Protein AF-A0A1B6GMT2-F1 (afdb_monomer_lite)

InterPro domains:
  IPR033031 Scc2/Nipped-B family [PTHR21704] (1-137)

Foldseek 3Di:
DVLVPDDDDPVVLVVLLLVLLVVLQDPDPVVSLVVSLVSNLSSLLPPVVCVVVSLVSNLVSVVPRDPVLVADFDDQDPPRDTHRSSVVSLVSSLVSLQDDDPCQPVDPVDDNVVVNVVSNVVSVVSVVVSVCSNVVD

Organism: NCBI:txid1464854

Radius of gyration: 16.37 Å; chains: 1; bounding box: 41×32×39 Å

Structure (mmCIF, N/CA/C/O backbone):
data_AF-A0A1B6GMT2-F1
#
_entry.id   AF-A0A1B6GMT2-F1
#
loop_
_atom_site.group_PDB
_atom_site.id
_atom_site.type_symbol
_atom_site.label_atom_id
_atom_site.label_alt_id
_atom_site.label_comp_id
_atom_site.label_asym_id
_atom_site.label_entity_id
_atom_site.label_seq_id
_atom_site.pdbx_PDB_ins_code
_atom_site.Cartn_x
_atom_site.Cartn_y
_atom_site.Cartn_z
_atom_site.occupancy
_atom_site.B_iso_or_equiv
_atom_site.auth_seq_id
_atom_site.auth_comp_id
_atom_site.auth_asym_id
_atom_site.auth_atom_id
_atom_site.pdbx_PDB_model_num
ATOM 1 N N . GLU A 1 1 ? 3.423 -10.386 12.296 1.00 62.19 1 GLU A N 1
ATOM 2 C CA . GLU A 1 1 ? 3.015 -10.956 13.597 1.00 62.19 1 GLU A CA 1
ATOM 3 C C . GLU A 1 1 ? 3.287 -10.030 14.787 1.00 62.19 1 GLU A C 1
ATOM 5 O O . GLU A 1 1 ? 2.399 -9.877 15.606 1.00 62.19 1 GLU A O 1
ATOM 10 N N . LEU A 1 2 ? 4.413 -9.304 14.869 1.00 76.69 2 LEU A N 1
ATOM 11 C CA . LEU A 1 2 ? 4.619 -8.325 15.959 1.00 76.69 2 LEU A CA 1
ATOM 12 C C . LEU A 1 2 ? 3.710 -7.079 15.857 1.00 76.69 2 LEU A C 1
ATOM 14 O O . LEU A 1 2 ? 3.082 -6.675 16.830 1.00 76.69 2 LEU A O 1
ATOM 18 N N . LEU A 1 3 ? 3.596 -6.492 14.660 1.00 78.44 3 LEU A N 1
ATOM 19 C CA . LEU A 1 3 ? 2.778 -5.294 14.394 1.00 78.44 3 LEU A CA 1
ATOM 20 C C . LEU A 1 3 ? 1.285 -5.486 14.688 1.00 78.44 3 LEU A C 1
ATOM 22 O O . LEU A 1 3 ? 0.595 -4.525 15.018 1.00 78.44 3 LEU A O 1
ATOM 26 N N . SER A 1 4 ? 0.780 -6.714 14.586 1.00 72.31 4 SER A N 1
ATOM 27 C CA . SER A 1 4 ? -0.596 -7.046 14.960 1.00 72.31 4 SER A CA 1
ATOM 28 C C . SER A 1 4 ? -0.792 -7.079 16.477 1.00 72.31 4 SER A C 1
ATOM 30 O O . SER A 1 4 ? -1.890 -6.796 16.937 1.00 72.31 4 SER A O 1
ATOM 32 N N . ILE A 1 5 ? 0.264 -7.353 17.248 1.00 82.44 5 ILE A N 1
ATOM 33 C CA . ILE A 1 5 ? 0.200 -7.542 18.704 1.00 82.44 5 ILE A CA 1
ATOM 34 C C . ILE A 1 5 ? 0.528 -6.240 19.444 1.00 82.44 5 ILE A C 1
ATOM 36 O O . ILE A 1 5 ? -0.184 -5.864 20.369 1.00 82.44 5 ILE A O 1
ATOM 40 N N . GLN A 1 6 ? 1.567 -5.511 19.023 1.00 85.75 6 GLN A N 1
ATOM 41 C CA . GLN A 1 6 ? 2.081 -4.354 19.761 1.00 85.75 6 GLN A CA 1
ATOM 42 C C . GLN A 1 6 ? 1.920 -3.040 18.995 1.00 85.75 6 GLN A C 1
ATOM 44 O O . GLN A 1 6 ? 2.083 -2.975 17.774 1.00 85.75 6 GLN A O 1
ATOM 49 N N . THR A 1 7 ? 1.561 -1.975 19.711 1.00 88.00 7 THR A N 1
ATOM 50 C CA . THR A 1 7 ? 1.500 -0.615 19.162 1.00 88.00 7 THR A CA 1
ATOM 51 C C . THR A 1 7 ? 2.895 -0.001 19.180 1.00 88.00 7 THR A C 1
ATOM 53 O O . THR A 1 7 ? 3.493 0.178 20.235 1.00 88.00 7 THR A O 1
ATOM 56 N N . LEU A 1 8 ? 3.417 0.286 17.993 1.00 89.88 8 LEU A N 1
ATOM 57 C CA . LEU A 1 8 ? 4.666 1.010 17.777 1.00 89.88 8 LEU A CA 1
ATOM 58 C C . LEU A 1 8 ? 4.478 2.528 17.893 1.00 89.88 8 LEU A C 1
ATOM 60 O O . LEU A 1 8 ? 3.373 3.033 17.697 1.00 89.88 8 LEU A O 1
ATOM 64 N N . THR A 1 9 ? 5.577 3.234 18.160 1.00 93.25 9 THR A N 1
ATOM 65 C CA . THR A 1 9 ? 5.652 4.701 18.128 1.00 93.25 9 THR A CA 1
ATOM 66 C C . THR A 1 9 ? 5.586 5.231 16.696 1.00 93.25 9 THR A C 1
ATOM 68 O O . THR A 1 9 ? 5.997 4.543 15.760 1.00 93.25 9 THR A O 1
ATOM 71 N N . ASP A 1 10 ? 5.138 6.475 16.522 1.00 92.12 10 ASP A N 1
ATOM 72 C CA . ASP A 1 10 ? 5.013 7.123 15.210 1.00 92.12 10 ASP A CA 1
ATOM 73 C C . ASP A 1 10 ? 6.320 7.054 14.405 1.00 92.12 10 ASP A C 1
ATOM 75 O O . ASP A 1 10 ? 6.316 6.644 13.248 1.00 92.12 10 ASP A O 1
ATOM 79 N N . THR A 1 11 ? 7.467 7.346 15.028 1.00 93.56 11 THR A N 1
ATOM 80 C CA . THR A 1 11 ? 8.786 7.253 14.380 1.00 93.56 11 THR A CA 1
ATOM 81 C C . THR A 1 11 ? 9.079 5.842 13.868 1.00 93.56 11 THR A C 1
ATOM 83 O O . THR A 1 11 ? 9.526 5.671 12.734 1.00 93.56 11 THR A O 1
ATOM 86 N N . ALA A 1 12 ? 8.781 4.811 14.664 1.00 92.94 12 ALA A N 1
ATOM 87 C CA . ALA A 1 12 ? 8.962 3.426 14.241 1.00 92.94 12 ALA A CA 1
ATOM 88 C C . ALA A 1 12 ? 8.013 3.058 13.089 1.00 92.94 12 ALA A C 1
ATOM 90 O O . ALA A 1 12 ? 8.434 2.384 12.147 1.00 92.94 12 ALA A O 1
ATOM 91 N N . VAL A 1 13 ? 6.763 3.537 13.117 1.00 93.00 13 VAL A N 1
ATOM 92 C CA . VAL A 1 13 ? 5.799 3.351 12.020 1.00 93.00 13 VAL A CA 1
ATOM 93 C C . VAL A 1 13 ? 6.316 3.989 10.735 1.00 93.00 13 VAL A C 1
ATOM 95 O O . VAL A 1 13 ? 6.287 3.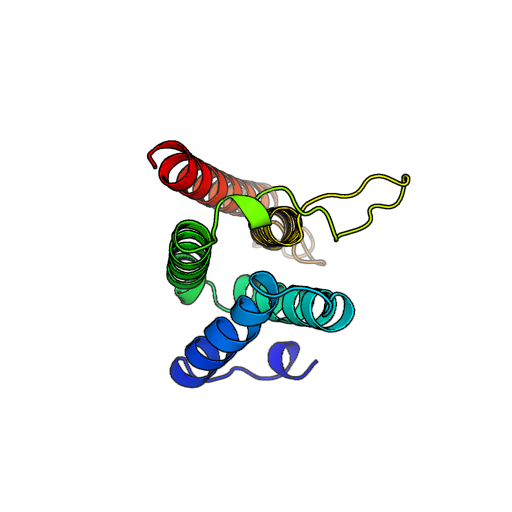338 9.693 1.00 93.00 13 VAL A O 1
ATOM 98 N N . LEU A 1 14 ? 6.843 5.213 10.798 1.00 92.19 14 LEU A N 1
ATOM 99 C CA . LEU A 1 14 ? 7.387 5.921 9.636 1.00 92.19 14 LEU A CA 1
ATOM 100 C C . LEU A 1 14 ? 8.575 5.175 9.015 1.00 92.19 14 LEU A C 1
ATOM 102 O O . LEU A 1 14 ? 8.560 4.883 7.817 1.00 92.19 14 LEU A O 1
ATOM 106 N N . HIS A 1 15 ? 9.566 4.791 9.825 1.00 92.06 15 HIS A N 1
ATOM 107 C CA . HIS A 1 15 ? 10.722 4.037 9.329 1.00 92.06 15 HIS A CA 1
ATOM 108 C C . HIS A 1 15 ? 10.318 2.678 8.755 1.00 92.06 15 HIS A C 1
ATOM 110 O O . HIS A 1 15 ? 10.770 2.305 7.672 1.00 92.06 15 HIS A O 1
ATOM 116 N N . THR A 1 16 ? 9.423 1.958 9.437 1.00 93.00 16 THR A N 1
ATOM 117 C CA . THR A 1 16 ? 8.952 0.649 8.966 1.00 93.00 16 THR A CA 1
ATOM 118 C C . THR A 1 16 ? 8.150 0.778 7.671 1.00 93.00 16 THR A C 1
ATOM 120 O O . THR A 1 16 ? 8.282 -0.066 6.788 1.00 93.00 16 THR A O 1
ATOM 123 N N . SER A 1 17 ? 7.361 1.846 7.521 1.00 92.94 17 SER A N 1
ATOM 124 C CA . SER A 1 17 ? 6.610 2.133 6.293 1.00 92.94 17 SER A CA 1
ATOM 125 C C . SER A 1 17 ? 7.551 2.379 5.120 1.00 92.94 17 SER A C 1
ATOM 127 O O . SER A 1 17 ? 7.431 1.718 4.093 1.00 92.94 17 SER A O 1
ATOM 129 N N . SER A 1 18 ? 8.535 3.265 5.295 1.00 91.69 18 SER A N 1
ATOM 130 C CA . SER A 1 18 ? 9.536 3.563 4.265 1.00 91.69 18 SER A CA 1
ATOM 131 C C . SER A 1 18 ? 10.312 2.305 3.852 1.00 91.69 18 SER A C 1
ATOM 133 O O . SER A 1 18 ? 10.421 1.989 2.664 1.00 91.69 18 SER A O 1
ATOM 135 N N . MET A 1 19 ? 10.757 1.516 4.837 1.00 92.38 19 MET A N 1
ATOM 136 C CA . MET A 1 19 ? 11.450 0.252 4.594 1.00 92.38 19 MET A CA 1
ATOM 137 C C . MET A 1 19 ? 10.556 -0.763 3.872 1.00 92.38 19 MET A C 1
ATOM 139 O O . MET A 1 19 ? 11.021 -1.417 2.944 1.00 92.38 19 MET A O 1
ATOM 143 N N . GLY A 1 20 ? 9.277 -0.863 4.247 1.00 92.81 20 GLY A N 1
ATOM 144 C CA . GLY A 1 20 ? 8.301 -1.759 3.624 1.00 92.81 20 GLY A CA 1
ATOM 145 C C . GLY A 1 20 ? 7.896 -1.348 2.207 1.00 92.81 20 GLY A C 1
ATOM 146 O O . GLY A 1 20 ? 7.556 -2.203 1.402 1.00 92.81 20 GLY A O 1
ATOM 147 N N . ILE A 1 21 ? 7.960 -0.063 1.867 1.00 92.06 21 ILE A N 1
ATOM 148 C CA . ILE A 1 21 ? 7.637 0.445 0.527 1.00 92.06 21 ILE A CA 1
ATOM 149 C C . ILE A 1 21 ? 8.820 0.256 -0.445 1.00 92.06 21 ILE A C 1
ATOM 151 O O . ILE A 1 21 ? 8.619 0.036 -1.639 1.00 92.06 21 ILE A O 1
ATOM 155 N N . SER A 1 22 ? 10.062 0.283 0.045 1.00 91.19 22 SER A N 1
ATOM 156 C CA . SER A 1 22 ? 11.265 0.207 -0.800 1.00 91.19 22 SER A CA 1
ATOM 157 C C . SER A 1 22 ? 11.372 -1.018 -1.740 1.00 91.19 22 SER A C 1
ATOM 159 O O . SER A 1 22 ? 11.780 -0.824 -2.891 1.00 91.19 22 SER A O 1
ATOM 161 N N . PRO A 1 23 ? 10.959 -2.254 -1.368 1.00 91.44 23 PRO A N 1
ATOM 162 C CA . PRO A 1 23 ? 11.140 -3.433 -2.216 1.00 91.44 23 PRO A CA 1
ATOM 163 C C . PRO A 1 23 ? 10.292 -3.405 -3.491 1.00 91.44 23 PRO A C 1
ATOM 165 O O . PRO A 1 23 ? 10.597 -4.103 -4.454 1.00 91.44 23 PRO A O 1
ATOM 168 N N . PHE A 1 24 ? 9.237 -2.588 -3.532 1.00 88.75 24 PHE A N 1
ATOM 169 C CA . PHE A 1 24 ? 8.340 -2.465 -4.684 1.00 88.75 24 PHE A CA 1
ATOM 170 C C . PHE A 1 24 ? 8.981 -1.771 -5.895 1.00 88.75 24 PHE A C 1
ATOM 172 O O . PHE A 1 24 ? 8.417 -1.810 -6.987 1.00 88.75 24 PHE A O 1
ATOM 179 N N . PHE A 1 25 ? 10.157 -1.160 -5.717 1.00 84.88 25 PHE A N 1
ATOM 180 C CA . PHE A 1 25 ? 10.865 -0.398 -6.753 1.00 84.88 25 PHE A CA 1
ATOM 181 C C . PHE A 1 25 ? 12.133 -1.092 -7.270 1.00 84.88 25 PHE A C 1
ATOM 183 O O . PHE A 1 25 ? 12.873 -0.518 -8.071 1.00 84.88 25 PHE A O 1
ATOM 190 N N . VAL A 1 26 ? 12.386 -2.325 -6.826 1.00 84.19 26 VAL A N 1
ATOM 191 C CA . VAL A 1 26 ? 13.533 -3.151 -7.226 1.00 84.19 26 VAL A CA 1
ATOM 192 C C . VAL A 1 26 ? 13.068 -4.461 -7.867 1.00 84.19 26 VAL A C 1
ATOM 194 O O . VAL A 1 26 ? 11.935 -4.897 -7.680 1.00 84.19 26 VAL A O 1
ATOM 197 N N . GLU A 1 27 ? 13.936 -5.079 -8.664 1.00 82.50 27 GLU A N 1
ATOM 198 C CA . GLU A 1 27 ? 13.635 -6.294 -9.433 1.00 82.50 27 GLU A CA 1
ATOM 199 C C . GLU A 1 27 ? 14.266 -7.534 -8.793 1.00 82.50 27 GLU A C 1
ATOM 201 O O . GLU A 1 27 ? 15.199 -7.427 -8.002 1.00 82.50 27 GLU A O 1
ATOM 206 N N . GLY A 1 28 ? 13.757 -8.721 -9.142 1.00 83.69 28 GLY A N 1
ATOM 207 C CA . GLY A 1 28 ? 14.354 -9.999 -8.734 1.00 83.69 28 GLY A CA 1
ATOM 208 C C . GLY A 1 28 ? 14.132 -10.398 -7.271 1.00 83.69 28 GLY A C 1
ATOM 209 O O . GLY A 1 28 ? 14.730 -11.364 -6.815 1.00 83.69 28 GLY A O 1
ATOM 210 N N . VAL A 1 29 ? 13.272 -9.688 -6.533 1.00 90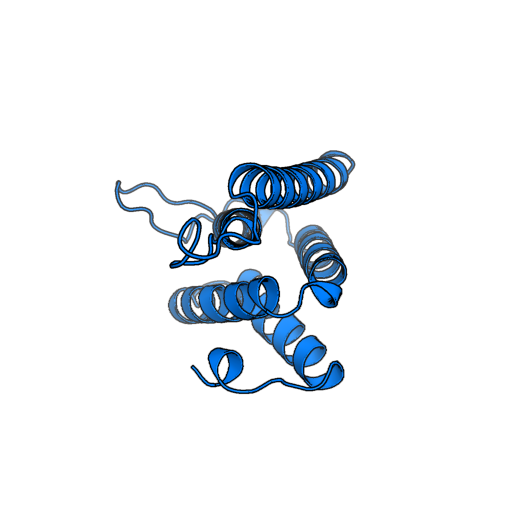.25 29 VAL A N 1
ATOM 211 C CA . VAL A 1 29 ? 13.029 -9.914 -5.095 1.00 90.25 29 VAL A CA 1
ATOM 212 C C . VAL A 1 29 ? 11.548 -10.165 -4.776 1.00 90.25 29 VAL A C 1
ATOM 214 O O . VAL A 1 29 ? 10.997 -9.619 -3.822 1.00 90.25 29 VAL A O 1
ATOM 217 N N . SER A 1 30 ? 10.876 -10.993 -5.580 1.00 86.75 30 SER A N 1
ATOM 218 C CA . SER A 1 30 ? 9.423 -11.214 -5.483 1.00 86.75 30 SER A CA 1
ATOM 219 C C . SER A 1 30 ? 8.964 -11.708 -4.104 1.00 86.75 30 SER A C 1
ATOM 221 O O . SER A 1 30 ? 7.950 -11.240 -3.597 1.00 86.75 30 SER A O 1
ATOM 223 N N . GLU A 1 31 ? 9.710 -12.597 -3.444 1.00 90.19 31 GLU A N 1
ATOM 224 C CA . GLU A 1 31 ? 9.359 -13.079 -2.095 1.00 90.19 31 GLU A CA 1
ATOM 225 C C . GLU A 1 31 ? 9.436 -11.972 -1.034 1.00 90.19 31 GLU A C 1
ATOM 227 O O . GLU A 1 31 ? 8.572 -11.864 -0.155 1.00 90.19 31 GLU A O 1
ATOM 232 N N . LEU A 1 32 ? 10.443 -11.101 -1.149 1.00 93.25 32 LEU A N 1
ATOM 233 C CA . LEU A 1 32 ? 10.579 -9.930 -0.290 1.00 93.25 32 LEU A CA 1
ATOM 234 C C . LEU A 1 32 ? 9.442 -8.941 -0.550 1.00 93.25 32 LEU A C 1
ATOM 236 O O . LEU A 1 32 ? 8.864 -8.430 0.403 1.00 93.25 32 LEU A O 1
ATOM 240 N N . GLN A 1 33 ? 9.077 -8.715 -1.814 1.00 92.50 33 GLN A N 1
ATOM 241 C CA . GLN A 1 33 ? 7.933 -7.879 -2.186 1.00 92.50 33 GLN A CA 1
ATOM 242 C C . GLN A 1 33 ? 6.623 -8.415 -1.605 1.00 92.50 33 GLN A C 1
ATOM 244 O O . GLN A 1 33 ? 5.846 -7.645 -1.049 1.00 92.50 33 GLN A O 1
ATOM 249 N N . LEU A 1 34 ? 6.394 -9.729 -1.652 1.00 91.38 34 LEU A N 1
ATOM 250 C CA . LEU A 1 34 ? 5.218 -10.364 -1.045 1.00 91.38 34 LEU A CA 1
ATOM 251 C C . LEU A 1 34 ? 5.204 -10.225 0.485 1.00 91.38 34 LEU A C 1
ATOM 253 O O . LEU A 1 34 ? 4.151 -10.010 1.090 1.00 91.38 34 LEU A O 1
ATOM 257 N N . SER A 1 35 ? 6.367 -10.322 1.126 1.00 93.00 35 SER A N 1
ATOM 258 C CA . SER A 1 35 ? 6.497 -10.117 2.574 1.00 93.00 35 SER A CA 1
ATOM 259 C C . SER A 1 35 ? 6.263 -8.653 2.958 1.00 93.00 35 SER A C 1
ATOM 261 O O . SER A 1 35 ? 5.529 -8.354 3.903 1.00 93.00 35 SER A O 1
ATOM 263 N N . ALA A 1 36 ? 6.820 -7.733 2.174 1.00 93.62 36 ALA A N 1
ATOM 264 C CA . ALA A 1 36 ? 6.645 -6.296 2.311 1.00 93.62 36 ALA A CA 1
ATOM 265 C C . ALA A 1 36 ? 5.189 -5.869 2.071 1.00 93.62 36 ALA A C 1
ATOM 267 O O . ALA A 1 36 ? 4.666 -5.018 2.782 1.00 93.62 36 ALA A O 1
ATOM 268 N N . LEU A 1 37 ? 4.495 -6.528 1.145 1.00 92.81 37 LEU A N 1
ATOM 269 C CA . LEU A 1 37 ? 3.077 -6.329 0.868 1.00 92.81 37 LEU A CA 1
ATOM 270 C C . LEU A 1 37 ? 2.210 -6.612 2.098 1.00 92.81 37 LEU A C 1
ATOM 272 O O . LEU A 1 37 ? 1.389 -5.777 2.483 1.00 92.81 37 LEU A O 1
ATOM 276 N N . LYS A 1 38 ? 2.457 -7.731 2.788 1.00 91.56 38 LYS A N 1
ATOM 277 C CA . LYS A 1 38 ? 1.791 -8.041 4.065 1.00 91.56 38 LYS A CA 1
ATOM 278 C C . LYS A 1 38 ? 2.125 -7.005 5.142 1.00 91.56 38 LYS A C 1
ATOM 280 O O . LYS A 1 38 ? 1.246 -6.590 5.894 1.00 91.56 38 LYS A O 1
ATOM 285 N N . LEU A 1 39 ? 3.388 -6.583 5.224 1.00 93.19 39 LEU A N 1
ATOM 286 C CA . LEU A 1 39 ? 3.850 -5.589 6.195 1.00 93.19 39 LEU A CA 1
ATOM 287 C C . LEU A 1 39 ? 3.150 -4.236 6.009 1.00 93.19 39 LEU A C 1
ATOM 289 O O . LEU A 1 39 ? 2.552 -3.719 6.952 1.00 93.19 39 LEU A O 1
ATOM 293 N N . VAL A 1 40 ? 3.199 -3.691 4.795 1.00 93.62 40 VAL A N 1
ATOM 294 C CA . VAL A 1 40 ? 2.624 -2.386 4.453 1.00 93.62 40 VAL A CA 1
ATOM 295 C C . VAL A 1 40 ? 1.107 -2.408 4.619 1.00 93.62 40 VAL A C 1
ATOM 297 O O . VAL A 1 40 ? 0.553 -1.486 5.214 1.00 93.62 40 VAL A O 1
ATOM 300 N N . THR A 1 41 ? 0.442 -3.491 4.206 1.00 92.06 41 THR A N 1
ATOM 301 C CA . THR A 1 41 ? -1.004 -3.663 4.412 1.00 92.06 41 THR A CA 1
ATOM 302 C C . THR A 1 41 ? -1.365 -3.636 5.897 1.00 92.06 41 THR A C 1
ATOM 304 O O . THR A 1 41 ? -2.262 -2.897 6.289 1.00 92.06 41 THR A O 1
ATOM 307 N N . ASN A 1 42 ? -0.623 -4.351 6.751 1.00 91.31 42 ASN A N 1
ATOM 308 C CA . ASN A 1 42 ? -0.865 -4.353 8.198 1.00 91.31 42 ASN A CA 1
ATOM 309 C C . ASN A 1 42 ? -0.668 -2.972 8.836 1.00 91.31 42 ASN A C 1
ATOM 311 O O . ASN A 1 42 ? -1.458 -2.565 9.691 1.00 91.31 42 ASN A O 1
ATOM 315 N N . ILE A 1 43 ? 0.373 -2.243 8.421 1.00 92.31 43 ILE A N 1
ATOM 316 C CA . ILE A 1 43 ? 0.604 -0.871 8.883 1.00 92.31 43 ILE A CA 1
ATOM 317 C C . ILE A 1 43 ? -0.566 0.017 8.462 1.00 92.31 43 ILE A C 1
ATOM 319 O O . ILE A 1 43 ? -1.128 0.728 9.292 1.00 92.31 43 ILE A O 1
ATOM 323 N N . PHE A 1 44 ? -0.975 -0.064 7.198 1.00 91.69 44 PHE A N 1
ATOM 324 C CA . PHE A 1 44 ? -2.061 0.744 6.659 1.00 91.69 44 PHE A CA 1
ATOM 325 C C . PHE A 1 44 ? -3.401 0.453 7.344 1.00 91.69 44 PHE A C 1
ATOM 327 O O . PHE A 1 44 ? -4.158 1.378 7.644 1.00 91.69 44 PHE A O 1
ATOM 334 N N . THR A 1 45 ? -3.689 -0.812 7.658 1.00 89.56 45 THR A N 1
ATOM 335 C CA . THR A 1 45 ? -4.885 -1.198 8.416 1.00 89.56 45 THR A CA 1
ATOM 336 C C . THR A 1 45 ? -4.856 -0.619 9.830 1.00 89.56 45 THR A C 1
ATOM 338 O O . THR A 1 45 ? -5.845 -0.016 10.246 1.00 89.56 45 THR A O 1
ATOM 341 N N . LYS A 1 46 ? -3.733 -0.745 10.549 1.00 89.31 46 LYS A N 1
ATOM 342 C CA . LYS A 1 46 ? -3.621 -0.373 11.971 1.00 89.31 46 LYS A CA 1
ATOM 343 C C . LYS A 1 46 ? -3.460 1.132 12.220 1.00 89.31 46 LYS A C 1
ATOM 345 O O . LYS A 1 46 ? -3.971 1.641 13.214 1.00 89.31 46 LYS A O 1
ATOM 350 N N . TYR A 1 47 ? -2.757 1.849 11.346 1.00 91.44 47 TYR A N 1
ATOM 351 C CA . TYR A 1 47 ? -2.304 3.221 11.590 1.00 91.44 47 TYR A CA 1
ATOM 352 C C . TYR A 1 47 ? -2.990 4.236 10.673 1.00 91.44 47 TYR A C 1
ATOM 354 O O . TYR A 1 47 ? -2.391 4.772 9.740 1.00 91.44 47 TYR A O 1
ATOM 362 N N . GLU A 1 48 ? -4.257 4.544 10.963 1.00 89.31 48 GLU A N 1
ATOM 363 C CA . GLU A 1 48 ? -5.092 5.383 10.089 1.00 89.31 48 GLU A CA 1
ATOM 364 C C . GLU A 1 48 ? -4.492 6.770 9.810 1.00 89.31 48 GLU A C 1
ATOM 366 O O . GLU A 1 48 ? -4.542 7.252 8.679 1.00 89.31 48 GLU A O 1
ATOM 371 N N . LYS A 1 49 ? -3.854 7.378 10.820 1.00 90.12 49 LYS A N 1
ATOM 372 C CA . LYS A 1 49 ? -3.221 8.705 10.728 1.00 90.12 49 LYS A CA 1
ATOM 373 C C . LYS A 1 49 ? -2.060 8.759 9.728 1.00 90.12 49 LYS A C 1
ATOM 375 O O . LYS A 1 49 ? -1.786 9.819 9.176 1.00 90.12 49 LYS A O 1
ATOM 380 N N . HIS A 1 50 ? -1.400 7.629 9.470 1.00 91.25 50 HIS A N 1
ATOM 381 C CA . HIS A 1 50 ? -0.236 7.555 8.583 1.00 91.25 50 HIS A CA 1
ATOM 382 C C . HIS A 1 50 ? -0.601 7.177 7.139 1.00 91.25 50 HIS A C 1
ATOM 384 O O . HIS A 1 50 ? 0.246 7.276 6.255 1.00 91.25 50 HIS A O 1
ATOM 390 N N . ARG A 1 51 ? -1.860 6.794 6.863 1.00 90.56 51 ARG A N 1
ATOM 391 C CA . ARG A 1 51 ? -2.308 6.326 5.535 1.00 90.56 51 ARG A CA 1
ATOM 392 C C . ARG A 1 51 ? -2.030 7.329 4.417 1.00 90.56 51 ARG A C 1
ATOM 394 O O . ARG A 1 51 ? -1.546 6.937 3.360 1.00 90.56 51 ARG A O 1
ATOM 401 N N . LYS A 1 52 ? -2.322 8.614 4.654 1.00 88.12 52 LYS A N 1
ATOM 402 C CA . LYS A 1 52 ? -2.097 9.682 3.667 1.00 88.12 52 LYS A CA 1
ATOM 403 C C . LYS A 1 52 ? -0.617 9.773 3.292 1.00 88.12 52 LYS A C 1
ATOM 405 O O . LYS A 1 52 ? -0.292 9.721 2.115 1.00 88.12 52 LYS A O 1
ATOM 410 N N . LEU A 1 53 ? 0.257 9.820 4.298 1.00 90.19 53 LEU A N 1
ATOM 411 C CA . LEU A 1 53 ? 1.700 9.898 4.091 1.00 90.19 53 LEU A CA 1
ATOM 412 C C . LEU A 1 53 ? 2.239 8.667 3.347 1.00 90.19 53 LEU A C 1
ATOM 414 O O . LEU A 1 53 ? 3.010 8.821 2.409 1.00 90.19 53 LEU A O 1
ATOM 418 N N . LEU A 1 54 ? 1.776 7.460 3.699 1.00 91.31 54 LEU A N 1
ATOM 419 C CA . LEU A 1 54 ? 2.133 6.235 2.972 1.00 91.31 54 LEU A CA 1
ATOM 420 C C . LEU A 1 54 ? 1.764 6.314 1.484 1.00 91.31 54 LEU A C 1
ATOM 422 O O . LEU A 1 54 ? 2.565 5.930 0.635 1.00 91.31 54 LEU A O 1
ATOM 426 N N . LEU A 1 55 ? 0.558 6.786 1.159 1.00 89.38 55 LEU A N 1
ATOM 427 C CA . LEU A 1 55 ? 0.123 6.918 -0.235 1.00 89.38 55 LEU A CA 1
ATOM 428 C C . LEU A 1 55 ? 0.941 7.966 -0.988 1.00 89.38 55 LEU A C 1
ATOM 430 O O . LEU A 1 55 ? 1.338 7.713 -2.127 1.00 89.38 55 LEU A O 1
ATOM 434 N N . ASP A 1 56 ? 1.222 9.101 -0.350 1.00 88.69 56 ASP A N 1
ATOM 435 C CA . ASP A 1 56 ? 2.042 10.163 -0.931 1.00 88.69 56 ASP A CA 1
ATOM 436 C C . ASP A 1 56 ? 3.468 9.649 -1.232 1.00 88.69 56 ASP A C 1
ATOM 438 O O . ASP A 1 56 ? 3.979 9.861 -2.336 1.00 88.69 56 ASP A O 1
ATOM 442 N N . ASP A 1 57 ? 4.071 8.876 -0.321 1.00 88.75 57 ASP A N 1
ATOM 443 C CA . ASP A 1 57 ? 5.395 8.261 -0.504 1.00 88.75 57 ASP A CA 1
ATOM 444 C C . ASP A 1 57 ? 5.421 7.218 -1.633 1.00 88.75 57 ASP A C 1
ATOM 446 O O . ASP A 1 57 ? 6.384 7.154 -2.414 1.00 88.75 57 ASP A O 1
ATOM 450 N N . ILE A 1 58 ? 4.361 6.411 -1.759 1.00 89.44 58 ILE A N 1
ATOM 451 C CA . ILE A 1 58 ? 4.205 5.434 -2.847 1.00 89.44 58 ILE A CA 1
ATOM 452 C C . ILE A 1 58 ? 4.111 6.159 -4.196 1.00 89.44 58 ILE A C 1
ATOM 454 O O . ILE A 1 58 ? 4.833 5.815 -5.137 1.00 89.44 58 ILE A O 1
ATOM 458 N N . LEU A 1 59 ? 3.272 7.194 -4.288 1.00 87.12 59 LEU A N 1
ATOM 459 C CA . LEU A 1 59 ? 3.085 7.991 -5.505 1.00 87.12 59 LEU A CA 1
ATOM 460 C C . LEU A 1 59 ? 4.361 8.752 -5.898 1.00 87.12 59 LEU A C 1
ATOM 462 O O . LEU A 1 59 ? 4.723 8.802 -7.078 1.00 87.12 59 LEU A O 1
ATOM 466 N N . ALA A 1 60 ? 5.079 9.314 -4.923 1.00 87.44 60 ALA A N 1
ATOM 467 C CA . ALA A 1 60 ? 6.356 9.989 -5.149 1.00 87.44 60 ALA A CA 1
ATOM 468 C C . ALA A 1 60 ? 7.443 9.018 -5.635 1.00 87.44 60 ALA A C 1
ATOM 470 O O . ALA A 1 60 ? 8.212 9.332 -6.547 1.00 87.44 60 ALA A O 1
ATOM 471 N N . SER A 1 61 ? 7.502 7.816 -5.062 1.00 85.06 61 SER A N 1
ATOM 472 C CA . SER A 1 61 ? 8.459 6.781 -5.469 1.00 85.06 61 SER A CA 1
ATOM 473 C C . SER A 1 61 ? 8.141 6.217 -6.853 1.00 85.06 61 SER A C 1
ATOM 475 O O . SER A 1 61 ? 9.053 5.994 -7.648 1.00 85.06 61 SER A O 1
ATOM 477 N N . MET A 1 62 ? 6.859 6.117 -7.203 1.00 82.06 62 MET A N 1
ATOM 478 C CA . MET A 1 62 ? 6.423 5.745 -8.546 1.00 82.06 62 MET A CA 1
ATOM 479 C C . MET A 1 62 ? 6.809 6.779 -9.610 1.00 82.06 62 MET A C 1
ATOM 481 O O . MET A 1 62 ? 7.269 6.407 -10.688 1.00 82.06 62 MET A O 1
ATOM 485 N N . ALA A 1 63 ? 6.683 8.076 -9.314 1.00 80.94 63 ALA A N 1
ATOM 486 C CA . ALA A 1 63 ? 7.081 9.133 -10.248 1.00 80.94 63 ALA A CA 1
ATOM 487 C C . ALA A 1 63 ? 8.580 9.076 -10.611 1.00 80.94 63 ALA A C 1
ATOM 489 O O . ALA A 1 63 ? 8.967 9.495 -11.700 1.00 80.94 63 ALA A O 1
ATOM 490 N N . ARG A 1 64 ? 9.411 8.523 -9.717 1.00 79.81 64 ARG A N 1
ATOM 491 C CA . ARG A 1 64 ? 10.863 8.365 -9.897 1.00 79.81 64 ARG A CA 1
ATOM 492 C C . ARG A 1 64 ? 11.266 7.074 -10.622 1.00 79.81 64 ARG A C 1
ATOM 494 O O . ARG A 1 64 ? 12.441 6.917 -10.944 1.00 79.81 64 ARG A O 1
ATOM 501 N N . LEU A 1 65 ? 10.331 6.157 -10.893 1.00 77.00 65 LEU A N 1
ATOM 502 C CA . LEU A 1 65 ? 10.631 4.930 -11.636 1.00 77.00 65 LEU A CA 1
ATOM 503 C C . LEU A 1 65 ? 10.925 5.244 -13.115 1.00 77.00 65 LEU A C 1
ATOM 505 O O . LEU A 1 65 ? 10.097 5.891 -13.776 1.00 77.00 65 LEU A O 1
ATOM 509 N N . PRO A 1 66 ? 12.040 4.732 -13.674 1.00 74.25 66 PRO A N 1
ATOM 510 C CA . PRO A 1 66 ? 12.310 4.831 -15.102 1.00 74.25 66 PRO A CA 1
ATOM 511 C C . PRO A 1 66 ? 11.214 4.128 -15.912 1.00 74.25 66 PRO A C 1
ATOM 513 O O . PRO A 1 66 ? 10.665 3.106 -15.494 1.00 74.25 66 PRO A O 1
ATOM 516 N N . SER A 1 67 ? 10.894 4.676 -17.087 1.00 71.31 67 SER A N 1
ATOM 517 C CA . SER A 1 67 ? 9.810 4.194 -17.957 1.00 71.31 67 SER A CA 1
ATOM 518 C C . SER A 1 67 ? 9.953 2.718 -18.337 1.00 71.31 67 SER A C 1
ATOM 520 O O . SER A 1 67 ? 8.952 2.009 -18.385 1.00 71.31 67 SER A O 1
ATOM 522 N N . SER A 1 68 ? 11.186 2.230 -18.503 1.00 68.56 68 SER A N 1
ATOM 523 C CA . SER A 1 68 ? 11.503 0.824 -18.787 1.00 68.56 68 SER A CA 1
ATOM 524 C C . SER A 1 68 ? 11.023 -0.154 -17.710 1.00 68.56 68 SER A C 1
ATOM 526 O O . SER A 1 68 ? 10.759 -1.312 -18.014 1.00 68.56 68 SER A O 1
ATOM 528 N N . LYS A 1 69 ? 10.859 0.307 -16.464 1.00 66.69 69 LYS A N 1
ATOM 529 C CA . LYS A 1 69 ? 10.388 -0.508 -15.333 1.00 66.69 69 LYS A CA 1
ATOM 530 C C . LYS A 1 69 ? 8.882 -0.402 -15.099 1.00 66.69 69 LYS A C 1
ATOM 532 O O . LYS A 1 69 ? 8.329 -1.146 -14.293 1.00 66.69 69 LYS A O 1
ATOM 537 N N . ARG A 1 70 ? 8.192 0.495 -15.815 1.00 68.88 70 ARG A N 1
ATOM 538 C CA . ARG A 1 70 ? 6.750 0.743 -15.653 1.00 68.88 70 ARG A CA 1
ATOM 539 C C . ARG A 1 70 ? 5.856 -0.312 -16.296 1.00 68.88 70 ARG A C 1
ATOM 541 O O . ARG A 1 70 ? 4.651 -0.218 -16.121 1.00 68.88 70 ARG A O 1
ATOM 548 N N . SER A 1 71 ? 6.388 -1.296 -17.018 1.00 70.06 71 SER A N 1
ATOM 549 C CA . SER A 1 71 ? 5.594 -2.366 -17.644 1.00 70.06 71 SER A CA 1
ATOM 550 C C . SER A 1 71 ? 5.856 -3.756 -17.061 1.00 70.06 71 SER A C 1
ATOM 552 O O . SER A 1 71 ? 5.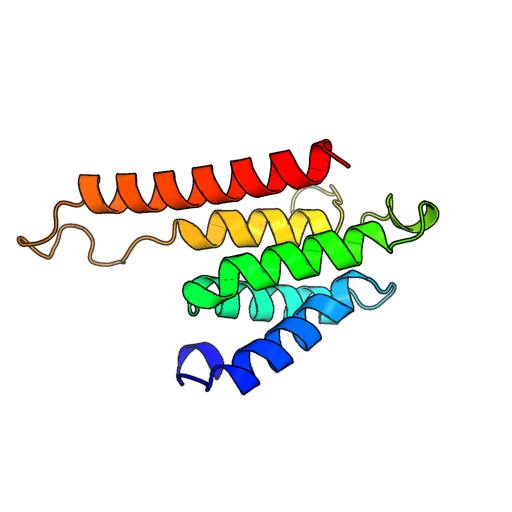175 -4.704 -17.452 1.00 70.06 71 SER A O 1
ATOM 554 N N . LEU A 1 72 ? 6.794 -3.896 -16.113 1.00 78.38 72 LEU A N 1
ATOM 555 C CA . LEU A 1 72 ? 7.130 -5.194 -15.532 1.00 78.38 72 LEU A CA 1
ATOM 556 C C . LEU A 1 72 ? 5.970 -5.722 -14.676 1.00 78.38 72 LEU A C 1
ATOM 558 O O . LEU A 1 72 ? 5.495 -5.050 -13.755 1.00 78.38 72 LEU A O 1
ATOM 562 N N . ARG A 1 73 ? 5.526 -6.940 -14.990 1.00 83.50 73 ARG A N 1
ATOM 563 C CA . ARG A 1 73 ? 4.439 -7.650 -14.311 1.00 83.50 73 ARG A CA 1
ATOM 564 C C . ARG A 1 73 ? 5.026 -8.879 -13.628 1.00 83.50 73 ARG A C 1
ATOM 566 O O . ARG A 1 73 ? 5.312 -9.866 -14.286 1.00 83.50 73 ARG A O 1
ATOM 573 N N . SER A 1 74 ? 5.274 -8.788 -12.326 1.00 83.69 74 SER A N 1
ATOM 574 C CA . SER A 1 74 ? 5.939 -9.840 -11.540 1.00 83.69 74 SER A CA 1
ATOM 575 C C . SER A 1 74 ? 5.032 -10.484 -10.490 1.00 83.69 74 SER A C 1
ATOM 577 O O . SER A 1 74 ? 5.416 -11.485 -9.886 1.00 83.69 74 SER A O 1
ATOM 579 N N . TYR A 1 75 ? 3.835 -9.934 -10.258 1.00 84.88 75 TYR A N 1
ATOM 580 C CA . TYR A 1 75 ? 2.864 -10.495 -9.323 1.00 84.88 75 TYR A CA 1
ATOM 581 C C . TYR A 1 75 ? 1.913 -11.433 -10.067 1.00 84.88 75 TYR A C 1
ATOM 583 O O . TYR A 1 75 ? 1.128 -10.978 -10.898 1.00 84.88 75 TYR A O 1
ATOM 591 N N . ARG A 1 76 ? 1.992 -12.736 -9.774 1.00 85.56 76 ARG A N 1
ATOM 592 C CA . ARG A 1 76 ? 1.153 -13.774 -10.389 1.00 85.56 76 ARG A CA 1
ATOM 593 C C . ARG A 1 76 ? -0.193 -13.883 -9.670 1.00 85.56 76 ARG A C 1
ATOM 595 O O . ARG A 1 76 ? -0.237 -14.003 -8.448 1.00 85.56 76 ARG A O 1
ATOM 602 N N . LEU A 1 77 ? -1.270 -13.854 -10.446 1.00 85.88 77 LEU A N 1
ATOM 603 C CA . LEU A 1 77 ? -2.639 -14.129 -10.016 1.00 85.88 77 LEU A CA 1
ATOM 604 C C . LEU A 1 77 ? -2.952 -15.631 -10.142 1.00 85.88 77 LEU A C 1
ATOM 606 O O . LEU A 1 77 ? -2.148 -16.417 -10.639 1.00 85.88 77 LEU A O 1
ATOM 610 N N . ASN A 1 78 ? -4.150 -16.035 -9.718 1.00 81.62 78 ASN A N 1
ATOM 611 C CA . ASN A 1 78 ? -4.586 -17.438 -9.737 1.00 81.62 78 ASN A CA 1
ATOM 612 C C . ASN A 1 78 ? -4.790 -18.013 -11.158 1.00 81.62 78 ASN A C 1
ATOM 614 O O . ASN A 1 78 ? -4.875 -19.226 -11.311 1.00 81.62 78 ASN A O 1
ATOM 618 N N . SER A 1 79 ? -4.884 -17.163 -12.184 1.00 71.88 79 SER A N 1
ATOM 619 C CA . SER A 1 79 ? -5.348 -17.472 -13.549 1.00 71.88 79 SER A CA 1
ATOM 620 C C . SER A 1 79 ? -4.250 -17.394 -14.628 1.00 71.88 79 SER A C 1
ATOM 622 O O . SER A 1 79 ? -4.548 -17.048 -15.763 1.00 71.88 79 SER A O 1
ATOM 624 N N . GLU A 1 80 ? -2.977 -17.659 -14.301 1.00 77.12 80 GLU A N 1
ATOM 625 C CA . GLU A 1 80 ? -1.795 -17.405 -15.173 1.00 77.12 80 GLU A CA 1
ATOM 626 C C . GLU A 1 80 ? -1.544 -15.921 -15.516 1.00 77.12 80 GLU A C 1
ATOM 628 O O . GLU A 1 80 ? -0.519 -15.569 -16.101 1.00 77.12 80 GLU A O 1
ATOM 633 N N . GLU A 1 81 ? -2.430 -15.018 -15.105 1.00 86.88 81 GLU A N 1
ATOM 634 C CA . GLU A 1 81 ? -2.277 -13.586 -15.326 1.00 86.88 81 GLU A CA 1
ATOM 635 C C . GLU A 1 81 ? -1.236 -12.983 -14.379 1.00 86.88 81 GLU A C 1
ATOM 637 O O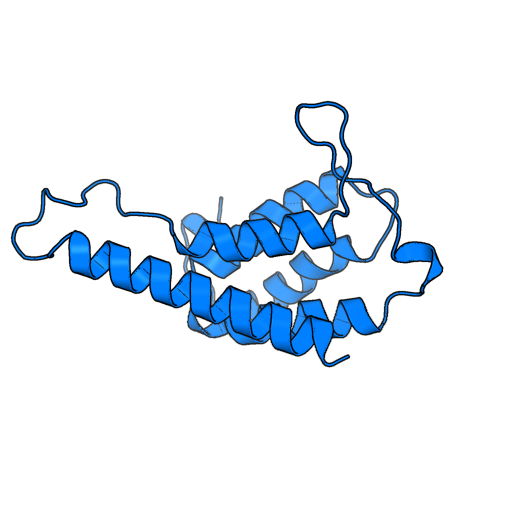 . GLU A 1 81 ? -1.099 -13.371 -13.216 1.00 86.88 81 GLU A O 1
ATOM 642 N N . GLN A 1 82 ? -0.502 -11.992 -14.878 1.00 87.81 82 GLN A N 1
ATOM 643 C CA . GLN A 1 82 ? 0.477 -11.250 -14.094 1.00 87.81 82 GLN A CA 1
ATOM 644 C C . GLN A 1 82 ? 0.150 -9.764 -14.120 1.00 87.81 82 GLN A C 1
ATOM 646 O O . GLN A 1 82 ? -0.147 -9.193 -15.172 1.00 87.81 82 GLN A O 1
ATOM 651 N N . ILE A 1 83 ? 0.250 -9.126 -12.958 1.00 90.31 83 ILE A N 1
ATOM 652 C CA . ILE A 1 83 ? 0.121 -7.678 -12.799 1.00 90.31 83 ILE A CA 1
ATOM 653 C C . ILE A 1 83 ? 1.390 -7.104 -12.179 1.00 90.31 83 ILE A C 1
ATOM 655 O O . ILE A 1 83 ? 2.298 -7.817 -11.744 1.00 90.31 83 ILE A O 1
ATOM 659 N N . GLN A 1 84 ? 1.474 -5.781 -12.156 1.00 87.94 84 GLN A N 1
ATOM 660 C CA . GLN A 1 84 ? 2.578 -5.109 -11.491 1.00 87.94 84 GLN A CA 1
ATOM 661 C C . GLN A 1 84 ? 2.432 -5.248 -9.983 1.00 87.94 84 GLN A C 1
ATOM 663 O O . GLN A 1 84 ? 1.337 -5.106 -9.435 1.00 87.94 84 GLN A O 1
ATOM 668 N N . MET A 1 85 ? 3.556 -5.443 -9.301 1.00 88.31 85 MET A N 1
ATOM 669 C CA . MET A 1 85 ? 3.576 -5.514 -7.844 1.00 88.31 85 MET A CA 1
ATOM 670 C C . MET A 1 85 ? 3.037 -4.224 -7.198 1.00 88.31 85 MET A C 1
ATOM 672 O O . MET A 1 85 ? 2.330 -4.275 -6.196 1.00 88.31 85 MET A O 1
ATOM 676 N N . LEU A 1 86 ? 3.298 -3.066 -7.815 1.00 86.44 86 LEU A N 1
ATOM 677 C CA . LEU A 1 86 ? 2.757 -1.781 -7.369 1.00 86.44 86 LEU A CA 1
ATOM 678 C C . LEU A 1 86 ? 1.226 -1.717 -7.493 1.00 86.44 86 LEU A C 1
ATOM 680 O O . LEU A 1 86 ? 0.556 -1.235 -6.584 1.00 86.44 86 LEU A O 1
ATOM 684 N N . THR A 1 87 ? 0.659 -2.236 -8.585 1.00 88.75 87 THR A N 1
ATOM 685 C CA . THR A 1 87 ? -0.798 -2.334 -8.752 1.00 88.75 87 THR A CA 1
ATOM 686 C C . THR A 1 87 ? -1.405 -3.224 -7.670 1.00 88.75 87 THR A C 1
ATOM 688 O O . THR A 1 87 ? -2.400 -2.843 -7.059 1.00 88.75 87 THR A O 1
ATOM 691 N N . ALA A 1 88 ? -0.781 -4.372 -7.386 1.00 91.19 88 ALA A N 1
ATOM 692 C CA . ALA A 1 88 ? -1.215 -5.263 -6.313 1.00 91.19 88 ALA A CA 1
ATOM 693 C C . ALA A 1 88 ? -1.190 -4.565 -4.941 1.00 91.19 88 ALA A C 1
ATOM 695 O O . ALA A 1 88 ? -2.152 -4.678 -4.182 1.00 91.19 88 ALA A O 1
ATOM 696 N N . LEU A 1 89 ? -0.134 -3.792 -4.654 1.00 91.38 89 LEU A N 1
ATOM 697 C CA . LEU A 1 89 ? -0.026 -2.995 -3.431 1.00 91.38 89 LEU A CA 1
ATOM 698 C C . LEU A 1 89 ? -1.181 -2.000 -3.299 1.00 91.38 89 LEU A C 1
ATOM 700 O O . LEU A 1 89 ? -1.878 -2.009 -2.289 1.00 91.38 89 LEU A O 1
ATOM 704 N N . VAL A 1 90 ? -1.418 -1.173 -4.317 1.00 90.81 90 VAL A N 1
ATOM 705 C CA . VAL A 1 90 ? -2.480 -0.152 -4.280 1.00 90.81 90 VAL A CA 1
ATOM 706 C C . VAL A 1 90 ? -3.857 -0.787 -4.080 1.00 90.81 90 VAL A C 1
ATOM 708 O O . VAL A 1 90 ? -4.641 -0.306 -3.260 1.00 90.81 90 VAL A O 1
ATOM 711 N N . LEU A 1 91 ? -4.142 -1.889 -4.781 1.00 91.88 91 LEU A N 1
ATOM 712 C CA . LEU A 1 91 ? -5.398 -2.622 -4.616 1.00 91.88 91 LEU A CA 1
ATOM 713 C C . LEU A 1 91 ? -5.561 -3.132 -3.182 1.00 91.88 91 LEU A C 1
ATOM 715 O O . LEU A 1 91 ? -6.613 -2.912 -2.580 1.00 91.88 91 LEU A O 1
ATOM 719 N N . GLN A 1 92 ? -4.522 -3.741 -2.607 1.00 91.62 92 GLN A N 1
ATOM 720 C CA . GLN A 1 92 ? -4.580 -4.230 -1.230 1.00 91.62 92 GLN A CA 1
ATOM 721 C C . GLN A 1 92 ? -4.737 -3.109 -0.202 1.00 91.62 92 GLN A C 1
ATOM 723 O O . GLN A 1 92 ? -5.484 -3.287 0.757 1.00 91.62 92 GLN A O 1
ATOM 728 N N . LEU A 1 93 ? -4.111 -1.946 -0.407 1.00 92.19 93 LEU A N 1
ATOM 729 C CA . LEU A 1 93 ? -4.272 -0.795 0.488 1.00 92.19 93 LEU A CA 1
ATOM 730 C C . LEU A 1 93 ? -5.713 -0.276 0.520 1.00 92.19 93 LEU A C 1
ATOM 732 O O . LEU A 1 93 ? -6.223 0.068 1.583 1.00 92.19 93 LEU A O 1
ATOM 736 N N . ILE A 1 94 ? -6.386 -0.236 -0.631 1.00 91.75 94 ILE A N 1
ATOM 737 C CA . ILE A 1 94 ? -7.793 0.178 -0.704 1.00 91.75 94 ILE A CA 1
ATOM 738 C C . ILE A 1 94 ? -8.691 -0.903 -0.085 1.00 91.75 94 ILE A C 1
ATOM 740 O O . ILE A 1 94 ? -9.578 -0.597 0.712 1.00 91.75 94 ILE A O 1
ATOM 744 N N . GLN A 1 95 ? -8.446 -2.175 -0.410 1.00 90.69 95 GLN A N 1
ATOM 745 C CA . GLN A 1 95 ? -9.244 -3.306 0.074 1.00 90.69 95 GLN A CA 1
ATOM 746 C C . GLN A 1 95 ? -9.111 -3.523 1.586 1.00 90.69 95 GLN A C 1
ATOM 748 O O . GLN A 1 95 ? -10.086 -3.876 2.246 1.00 90.69 95 GLN A O 1
ATOM 753 N N . CYS A 1 96 ? -7.946 -3.267 2.182 1.00 90.06 96 CYS A N 1
ATOM 754 C CA . CYS A 1 96 ? -7.763 -3.465 3.619 1.00 90.06 96 CYS A CA 1
ATOM 755 C C . CYS A 1 96 ? -8.486 -2.412 4.483 1.00 90.06 96 CYS A C 1
ATOM 757 O O . CYS A 1 96 ? -8.570 -2.573 5.702 1.00 90.06 96 CYS A O 1
ATOM 759 N N . MET A 1 97 ? -9.048 -1.358 3.876 1.00 85.88 97 MET A N 1
ATOM 760 C CA . MET A 1 97 ? -9.869 -0.360 4.575 1.00 85.88 97 MET A CA 1
ATOM 761 C C . MET A 1 97 ? -11.295 -0.839 4.867 1.00 85.88 97 MET A C 1
ATOM 763 O O . MET A 1 97 ? -11.940 -0.282 5.755 1.00 85.88 97 MET A O 1
ATOM 767 N N . VAL A 1 98 ? -11.788 -1.855 4.151 1.00 85.94 98 VAL A N 1
ATOM 768 C CA . VAL A 1 98 ? -13.165 -2.367 4.285 1.00 85.94 98 VAL A CA 1
ATOM 769 C C . VAL A 1 98 ? -13.264 -3.626 5.151 1.00 85.94 98 VAL A C 1
ATOM 771 O O . VAL A 1 98 ? -14.258 -4.342 5.095 1.00 85.94 98 VAL A O 1
ATOM 774 N N . VAL A 1 99 ? -12.250 -3.903 5.977 1.00 82.88 99 VAL A N 1
ATOM 775 C CA . VAL A 1 99 ? -12.291 -5.025 6.925 1.00 82.88 99 VAL A CA 1
ATOM 776 C C . VAL A 1 99 ? -13.378 -4.764 7.968 1.00 82.88 99 VAL A C 1
ATOM 778 O O . VAL A 1 99 ? -13.297 -3.813 8.752 1.00 82.88 99 VAL A O 1
ATOM 781 N N . LEU A 1 100 ? -14.405 -5.614 7.953 1.00 79.88 100 LEU A N 1
ATOM 782 C CA . LEU A 1 100 ? -15.526 -5.550 8.881 1.00 79.88 100 LEU A CA 1
ATOM 783 C C . LEU A 1 100 ? -15.180 -6.263 10.200 1.00 79.88 100 LEU A C 1
ATOM 785 O O . LEU A 1 100 ? -14.512 -7.300 10.180 1.00 79.88 100 LEU A O 1
ATOM 789 N N . PRO A 1 101 ? -15.638 -5.743 11.351 1.00 77.56 101 PRO A N 1
ATOM 790 C CA . PRO A 1 101 ? -15.560 -6.460 12.619 1.00 77.56 101 PRO A CA 1
ATOM 791 C C . PRO A 1 101 ? -16.317 -7.794 12.546 1.00 77.56 101 PRO A C 1
ATOM 793 O O . PRO A 1 101 ? -17.437 -7.838 12.047 1.00 77.56 101 PRO A O 1
ATOM 796 N N . LEU A 1 102 ? -15.751 -8.868 13.105 1.00 75.75 102 LEU A N 1
ATOM 797 C CA . LEU A 1 102 ? -16.390 -10.197 13.131 1.00 75.75 102 LEU A CA 1
ATOM 798 C C . LEU A 1 102 ? -17.706 -10.225 13.935 1.00 75.75 102 LEU A C 1
ATOM 800 O O . LEU A 1 102 ? -18.560 -11.066 13.689 1.00 75.75 102 LEU A O 1
ATOM 804 N N . ASN A 1 103 ? -17.874 -9.279 14.863 1.00 74.56 103 ASN A N 1
ATOM 805 C CA . ASN A 1 103 ? -19.020 -9.167 15.771 1.00 74.56 103 ASN A CA 1
ATOM 806 C C . ASN A 1 103 ? -20.041 -8.106 15.309 1.00 74.56 103 ASN A C 1
ATOM 808 O O . ASN A 1 103 ? -20.786 -7.542 16.115 1.00 74.56 103 ASN A O 1
ATOM 812 N N . LEU A 1 104 ? -20.041 -7.756 14.020 1.00 69.06 104 LEU A N 1
ATOM 813 C CA . LEU A 1 104 ? -20.966 -6.762 13.484 1.00 69.06 104 LEU A CA 1
ATOM 814 C C . LEU A 1 104 ? -22.408 -7.296 13.586 1.00 69.06 104 LEU A C 1
ATOM 816 O O . LEU A 1 104 ? -22.729 -8.330 13.008 1.00 69.06 104 LEU A O 1
ATOM 820 N N . GLY A 1 105 ? -23.263 -6.615 14.356 1.00 66.06 105 GLY A N 1
ATOM 821 C CA . GLY A 1 105 ? -24.658 -7.014 14.601 1.00 66.06 105 GLY A CA 1
ATOM 822 C C . GLY A 1 105 ? -24.928 -7.737 15.928 1.00 66.06 105 GLY A C 1
ATOM 823 O O . GLY A 1 105 ? -26.089 -7.884 16.301 1.00 66.06 105 GLY A O 1
ATOM 824 N N . THR A 1 106 ? -23.901 -8.146 16.685 1.00 68.88 106 THR A N 1
ATOM 825 C CA . THR A 1 106 ? -24.101 -8.672 18.055 1.00 68.88 106 THR A CA 1
ATOM 826 C C . THR A 1 106 ? -24.170 -7.569 19.109 1.00 68.88 106 THR A C 1
ATOM 828 O O . THR A 1 106 ? -24.758 -7.764 20.172 1.00 68.88 106 THR A O 1
ATOM 831 N N . ASP A 1 107 ? -23.579 -6.410 18.819 1.00 66.44 107 ASP A N 1
ATOM 832 C CA . ASP A 1 107 ? -23.594 -5.253 19.707 1.00 66.44 107 ASP A CA 1
ATOM 833 C C . ASP A 1 107 ? -24.777 -4.340 19.365 1.00 66.44 107 ASP A C 1
ATOM 835 O O . ASP A 1 107 ? -24.804 -3.701 18.314 1.00 66.44 107 ASP A O 1
ATOM 839 N N . LYS A 1 108 ? -25.779 -4.286 20.250 1.00 65.50 108 LYS A N 1
ATOM 840 C CA . LYS A 1 108 ? -27.016 -3.515 20.032 1.00 65.50 108 LYS A CA 1
ATOM 841 C C . LYS A 1 108 ? -26.786 -2.000 19.972 1.00 65.50 108 LYS A C 1
ATOM 843 O O . LYS A 1 108 ? -27.709 -1.277 19.609 1.00 65.50 108 LYS A O 1
ATOM 848 N N . GLN A 1 109 ? -25.602 -1.514 20.354 1.00 69.50 109 GLN A N 1
ATOM 849 C CA . GLN A 1 109 ? -25.268 -0.087 20.325 1.00 69.50 109 GLN A CA 1
ATOM 850 C C . GLN A 1 109 ? -24.684 0.388 18.986 1.00 69.50 109 GLN A C 1
ATOM 852 O O . GLN A 1 109 ? -24.587 1.594 18.767 1.00 69.50 109 GLN A O 1
ATOM 857 N N . LEU A 1 110 ? -24.304 -0.525 18.087 1.00 71.62 110 LEU A N 1
ATOM 858 C CA . LEU A 1 110 ? -23.662 -0.187 16.817 1.00 71.62 110 LEU A CA 1
ATOM 859 C C . LEU A 1 110 ? -24.568 -0.559 15.647 1.00 71.62 110 LEU A C 1
ATOM 861 O O . LEU A 1 110 ? -24.777 -1.738 15.381 1.00 71.62 110 LEU A O 1
ATOM 865 N N . ASP A 1 111 ? -25.058 0.454 14.930 1.00 85.81 111 ASP A N 1
ATOM 866 C CA . ASP A 1 111 ? -25.769 0.265 13.665 1.00 85.81 111 ASP A CA 1
ATOM 867 C C . ASP A 1 111 ? -24.802 -0.295 12.596 1.00 85.81 111 ASP A C 1
ATOM 869 O O . ASP A 1 111 ? -23.862 0.407 12.190 1.00 85.81 111 ASP A O 1
ATOM 873 N N . PRO A 1 112 ? -24.989 -1.552 12.142 1.00 85.06 112 PRO A N 1
ATOM 874 C CA . PRO A 1 112 ? -24.127 -2.180 11.145 1.00 85.06 112 PRO A CA 1
ATOM 875 C C . PRO A 1 112 ? -24.055 -1.393 9.836 1.00 85.06 112 PRO A C 1
ATOM 877 O O . PRO A 1 112 ? -22.973 -1.288 9.249 1.00 85.06 112 PRO A O 1
ATOM 880 N N . ASP A 1 113 ? -25.170 -0.798 9.405 1.00 88.19 113 ASP A N 1
ATOM 881 C CA . ASP A 1 113 ? -25.257 -0.089 8.128 1.00 88.19 113 ASP A CA 1
ATOM 882 C C . ASP A 1 113 ? -24.428 1.195 8.161 1.00 88.19 113 ASP A C 1
ATOM 884 O O . ASP A 1 113 ? -23.711 1.513 7.206 1.00 88.19 113 ASP A O 1
ATOM 888 N N . MET A 1 114 ? -24.431 1.893 9.300 1.00 88.81 114 MET A N 1
ATOM 889 C CA . MET A 1 114 ? -23.582 3.062 9.517 1.00 88.81 114 MET A CA 1
ATO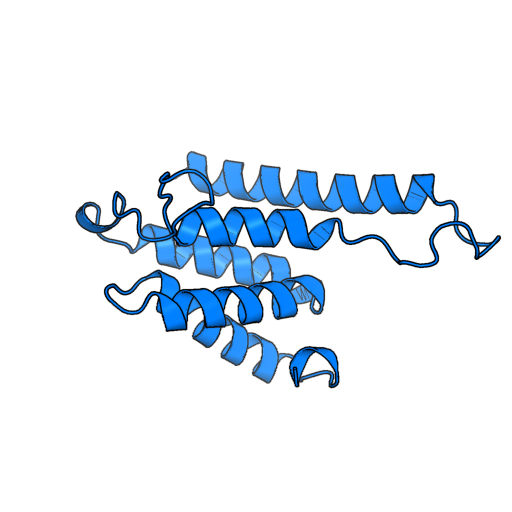M 890 C C . MET A 1 114 ? -22.091 2.696 9.452 1.00 88.81 114 MET A C 1
ATOM 892 O O . MET A 1 114 ? -21.302 3.409 8.825 1.00 88.81 114 MET A O 1
ATOM 896 N N . VAL A 1 115 ? -21.681 1.577 10.061 1.00 86.69 115 VAL A N 1
ATOM 897 C CA . VAL A 1 115 ? -20.279 1.118 10.031 1.00 86.69 115 VAL A CA 1
ATOM 898 C C . VAL A 1 115 ? -19.852 0.750 8.610 1.00 86.69 115 VAL A C 1
ATOM 900 O O . VAL A 1 115 ? -18.789 1.189 8.159 1.00 86.69 115 VAL A O 1
ATOM 903 N N . ILE A 1 116 ? -20.677 -0.015 7.891 1.00 89.38 116 ILE A N 1
ATOM 904 C CA . ILE A 1 116 ? -20.407 -0.428 6.507 1.00 89.38 116 ILE A CA 1
ATOM 905 C C . ILE A 1 116 ? -20.311 0.801 5.598 1.00 89.38 116 ILE A C 1
ATOM 907 O O . ILE A 1 116 ? -19.331 0.949 4.863 1.00 89.38 116 ILE A O 1
ATOM 911 N N . SER A 1 117 ? -21.283 1.712 5.691 1.00 90.94 117 SER A N 1
ATOM 912 C CA . SER A 1 117 ? -21.326 2.942 4.897 1.00 90.94 117 SER A CA 1
ATOM 913 C C . SER A 1 117 ? -20.092 3.816 5.130 1.00 90.94 117 SER A C 1
ATOM 915 O O . SER A 1 117 ? -19.456 4.273 4.174 1.00 90.94 117 SER A O 1
ATOM 917 N N . ASN A 1 118 ? -19.669 3.973 6.389 1.00 89.62 118 ASN A N 1
ATOM 918 C CA . ASN A 1 118 ? -18.466 4.731 6.726 1.00 89.62 118 ASN A CA 1
ATOM 919 C C . ASN A 1 118 ? -17.200 4.087 6.147 1.00 89.62 118 ASN A C 1
ATOM 921 O O . ASN A 1 118 ? -16.411 4.766 5.485 1.00 89.62 118 ASN A O 1
ATOM 925 N N . LYS A 1 119 ? -17.009 2.774 6.332 1.00 89.12 119 LYS A N 1
ATOM 926 C CA . LYS A 1 119 ? -15.839 2.049 5.798 1.00 89.12 119 LYS A CA 1
ATOM 927 C C . LYS A 1 119 ? -15.780 2.117 4.272 1.00 89.12 119 LYS A C 1
ATOM 929 O O . LYS A 1 119 ? -14.720 2.400 3.709 1.00 89.12 119 LYS A O 1
ATOM 934 N N . PHE A 1 120 ? -16.920 1.935 3.606 1.00 91.75 120 PHE A N 1
ATOM 935 C CA . PHE A 1 120 ? -17.027 2.062 2.154 1.00 91.75 120 PHE A CA 1
ATOM 936 C C . PHE A 1 120 ? -16.697 3.482 1.678 1.00 91.75 120 PHE A C 1
ATOM 938 O O . PHE A 1 120 ? -15.906 3.661 0.750 1.00 91.75 120 PHE A O 1
ATOM 945 N N . THR A 1 121 ? -17.239 4.502 2.346 1.00 92.50 121 THR A N 1
ATOM 946 C CA . THR A 1 121 ? -16.985 5.914 2.020 1.00 92.50 121 THR A CA 1
ATOM 947 C C . THR A 1 121 ? -15.508 6.269 2.174 1.00 92.50 121 THR A C 1
ATOM 949 O O . THR A 1 121 ? -14.935 6.928 1.301 1.00 92.50 121 THR A O 1
ATOM 952 N N . MET A 1 122 ? -14.853 5.784 3.233 1.00 89.31 122 MET A N 1
ATOM 953 C CA . MET A 1 122 ? -13.413 5.971 3.428 1.00 89.31 122 MET A CA 1
ATOM 954 C C . MET A 1 122 ? -12.597 5.313 2.309 1.00 89.31 122 MET A C 1
ATOM 956 O O . MET A 1 122 ? -11.720 5.959 1.736 1.00 89.31 122 MET A O 1
ATOM 960 N N . ALA A 1 123 ? -12.902 4.061 1.955 1.00 91.69 123 ALA A N 1
ATOM 961 C CA . ALA A 1 123 ? -12.205 3.352 0.882 1.00 91.69 123 ALA A CA 1
ATOM 962 C C . ALA A 1 123 ? -12.390 4.047 -0.478 1.00 91.69 123 ALA A C 1
ATOM 964 O O . ALA A 1 123 ? -11.418 4.265 -1.206 1.00 91.69 123 ALA A O 1
ATOM 965 N N . ARG A 1 124 ? -13.620 4.478 -0.791 1.00 93.38 124 ARG A N 1
ATOM 966 C CA . ARG A 1 124 ? -13.945 5.225 -2.014 1.00 93.38 124 ARG A CA 1
ATOM 967 C C . ARG A 1 124 ? -13.199 6.555 -2.087 1.00 93.38 124 ARG A C 1
ATOM 969 O O . ARG A 1 124 ? -12.664 6.894 -3.140 1.00 93.38 124 ARG A O 1
ATOM 976 N N . THR A 1 125 ? -13.139 7.289 -0.979 1.00 91.44 125 THR A N 1
ATOM 977 C CA . THR A 1 125 ? -12.428 8.574 -0.904 1.00 91.44 125 THR A CA 1
ATOM 978 C C . THR A 1 125 ? -10.934 8.382 -1.151 1.00 91.44 125 THR A C 1
ATOM 980 O O . THR A 1 125 ? -10.346 9.086 -1.969 1.00 91.44 125 THR A O 1
ATOM 983 N N . THR A 1 126 ? -10.322 7.382 -0.512 1.00 89.44 126 THR A N 1
ATOM 984 C CA . THR A 1 126 ? -8.908 7.045 -0.722 1.00 89.44 126 THR A CA 1
ATOM 985 C C . THR A 1 126 ? -8.620 6.651 -2.169 1.00 89.44 126 THR A C 1
ATOM 987 O O . THR A 1 126 ? -7.665 7.158 -2.756 1.00 89.44 126 THR A O 1
ATOM 990 N N . ALA A 1 127 ? -9.459 5.801 -2.767 1.00 91.62 127 ALA A N 1
ATOM 991 C CA . ALA A 1 127 ? -9.320 5.392 -4.163 1.00 91.62 127 ALA A CA 1
ATOM 992 C C . ALA A 1 127 ? -9.441 6.587 -5.122 1.00 91.62 127 ALA A C 1
ATOM 994 O O . ALA A 1 127 ? -8.620 6.745 -6.024 1.00 91.62 127 ALA A O 1
ATOM 995 N N . SER A 1 128 ? -10.426 7.461 -4.894 1.00 91.12 128 SER A N 1
ATOM 996 C CA . SER A 1 128 ? -10.624 8.670 -5.697 1.00 91.12 128 SER A CA 1
ATOM 997 C C . SER A 1 128 ? -9.428 9.614 -5.602 1.00 91.12 128 SER A C 1
ATOM 999 O O . SER A 1 128 ? -8.964 10.116 -6.623 1.00 91.12 128 SER A O 1
ATOM 1001 N N . ASN A 1 129 ? -8.896 9.830 -4.397 1.00 88.62 129 ASN A N 1
ATOM 1002 C CA . ASN A 1 129 ? -7.719 10.671 -4.186 1.00 88.62 129 ASN A CA 1
ATOM 1003 C C . ASN A 1 129 ? -6.482 10.085 -4.870 1.00 88.62 129 ASN A C 1
ATOM 1005 O O . ASN A 1 129 ? -5.746 10.813 -5.533 1.00 88.62 129 ASN A O 1
ATOM 1009 N N . PHE A 1 130 ? -6.274 8.771 -4.747 1.00 88.19 130 PHE A N 1
ATOM 1010 C CA . PHE A 1 130 ? -5.181 8.084 -5.428 1.00 88.19 130 PHE A CA 1
ATOM 1011 C C . PHE A 1 130 ? -5.276 8.268 -6.945 1.00 88.19 130 PHE A C 1
ATOM 1013 O O . PHE A 1 130 ? -4.310 8.709 -7.560 1.00 88.19 130 PHE A O 1
ATOM 1020 N N . LEU A 1 131 ? -6.440 7.989 -7.543 1.00 90.31 131 LEU A N 1
ATOM 1021 C CA . LEU A 1 131 ? -6.648 8.124 -8.988 1.00 90.31 131 LEU A CA 1
ATOM 1022 C C . LEU A 1 131 ? -6.485 9.566 -9.463 1.00 90.31 131 LEU A C 1
ATOM 1024 O O . LEU A 1 131 ? -5.874 9.789 -10.502 1.00 90.31 131 LEU A O 1
ATOM 1028 N N . TYR A 1 132 ? -6.983 10.538 -8.697 1.00 89.31 132 TYR A N 1
ATOM 1029 C CA . TYR A 1 132 ? -6.817 11.950 -9.021 1.00 89.31 132 TYR A CA 1
ATOM 1030 C C . TYR A 1 132 ? -5.336 12.332 -9.101 1.00 89.31 132 TYR A C 1
ATOM 1032 O O . TYR A 1 132 ? -4.904 12.887 -10.104 1.00 89.31 132 TYR A O 1
ATOM 1040 N N . VAL A 1 133 ? -4.534 11.982 -8.090 1.00 85.81 133 VAL A N 1
ATOM 1041 C CA . VAL A 1 133 ? -3.094 12.301 -8.087 1.00 85.81 133 VAL A CA 1
ATOM 1042 C C . VAL A 1 133 ? -2.332 11.493 -9.138 1.00 85.81 133 VAL A C 1
ATOM 1044 O O . VAL A 1 133 ? -1.386 12.003 -9.735 1.00 85.81 133 VAL A O 1
ATOM 1047 N N . PHE A 1 134 ? -2.735 10.242 -9.365 1.00 84.06 134 PHE A N 1
ATOM 1048 C CA . PHE A 1 134 ? -2.120 9.361 -10.351 1.00 84.06 134 PHE A CA 1
ATOM 1049 C C . PHE A 1 134 ? -2.342 9.853 -11.787 1.00 84.06 134 PHE A C 1
ATOM 1051 O O . PHE A 1 134 ? -1.406 9.808 -12.573 1.00 84.06 134 PHE A O 1
ATOM 1058 N N . LEU A 1 135 ? -3.555 10.311 -12.123 1.00 85.25 135 LEU A N 1
ATOM 1059 C CA . LEU A 1 135 ? -3.930 10.752 -13.475 1.00 85.25 135 LEU A CA 1
ATOM 1060 C C . LEU A 1 135 ? -3.639 12.232 -13.744 1.00 85.25 135 LEU A C 1
ATOM 1062 O O . LEU A 1 135 ? -3.535 12.629 -14.900 1.00 85.25 135 LEU A O 1
ATOM 1066 N N . ALA A 1 136 ? -3.547 13.063 -12.701 1.00 79.81 136 ALA A N 1
ATOM 1067 C CA . ALA A 1 136 ? -3.171 14.471 -12.839 1.00 79.81 136 ALA A CA 1
ATOM 1068 C C . ALA A 1 136 ? -1.672 14.672 -13.137 1.00 79.81 136 ALA A C 1
ATOM 1070 O O . ALA A 1 136 ? -1.251 15.800 -13.396 1.00 79.81 136 ALA A O 1
ATOM 1071 N N . LYS A 1 137 ? -0.871 13.604 -13.065 1.00 58.12 137 LYS A N 1
ATOM 1072 C CA . LYS A 1 137 ? 0.547 13.565 -13.438 1.00 58.12 137 LYS A CA 1
ATOM 1073 C C . LYS A 1 137 ? 0.742 12.819 -14.749 1.00 58.12 137 LYS A C 1
ATOM 1075 O O . LYS A 1 137 ? 1.690 13.201 -15.469 1.00 58.12 137 LYS A O 1
#

Sequence (137 aa):
ELLSIQTLTDTAVLHTSSMGISPFFVEGVSELQLSALKLVTNIFTKYEKHRKLLLDDILASMARLPSSKRSLRSYRLNSEEQIQMLTALVLQLIQCMVVLPLNLGTDKQLDPDMVISNKFTMARTTASNFLYVFLAK

Secondary structure (DSSP, 8-state):
-HHHHSPPPHHHHHHHHHHHHGGGGSSS-HHHHHHHHHHHHHHHHH-GGGHHHHHHHHHHHHHTS-GGGTT---EE-TTS-EE-HHHHHHHHHHHGGG---TTTTT-TTS-HHHHHHHHHHHHHHHHHHHHHHHH--

pLDDT: mean 85.75, std 7.93, range [58.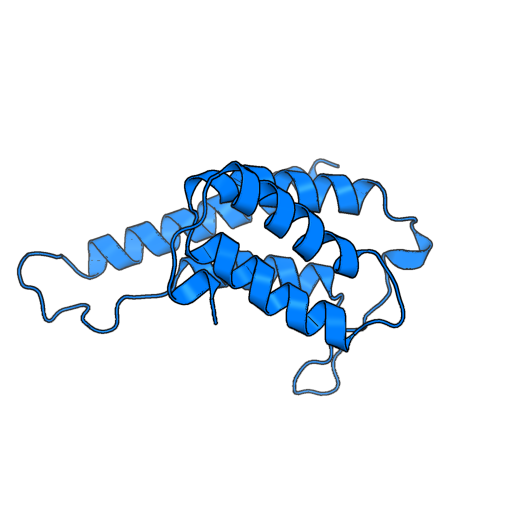12, 93.62]